Protein AF-A0A497KQ27-F1 (afdb_monomer_lite)

Secondary structure (DSSP, 8-state):
--EEEEESS-HHHHHHHT-TTSS---EEEEE-----PPP-HHHHHHHHHHHHHHTT---SS-HHHHHHHHHHHHHHHHHHHHTS---SS--HHHHHHHHHHHHHHTSPP-

pLDDT: mean 89.85, std 10.02, range [54.66, 98.56]

Foldseek 3Di:
DDKDWDFPDDCVVCVVVVNNPPPPTDIDMDDDDDPPDDQDDPRVQVVQVVVCVVVVHDGPADPVNVVVVVQVVLQVVLCVVVVHHADPNGDPVSSVVVVVVVVVVPDDDD

Sequence (110 aa):
GARYAVLKKTVKEYIASGEAWDNKQEFQWFEIKPKTEMISGHRAVIEDFAQAILSDREPSINGEEGRKALEILNAIILSSFEGKAVSLPINRKAYDDLLERLKKKQEPPS

Radius of gyration: 28.91 Å; chains: 1; bounding box: 68×56×51 Å

Structure (mmCIF, N/CA/C/O backbone):
data_AF-A0A497KQ27-F1
#
_entry.id   AF-A0A497KQ27-F1
#
loop_
_atom_site.group_PDB
_atom_site.id
_atom_site.type_symbol
_atom_site.label_atom_id
_atom_site.label_alt_id
_atom_site.label_comp_id
_atom_site.label_asym_id
_atom_site.label_entity_id
_atom_site.label_seq_id
_atom_site.pdbx_PDB_ins_code
_atom_site.Cartn_x
_atom_site.Cartn_y
_atom_site.Cartn_z
_atom_site.occupancy
_atom_site.B_iso_or_equiv
_atom_site.auth_seq_id
_atom_site.auth_comp_id
_atom_site.auth_asym_id
_atom_site.auth_atom_id
_atom_site.pdbx_PDB_model_num
ATOM 1 N N . GLY A 1 1 ? 22.424 9.484 -30.569 1.00 69.69 1 GLY A N 1
ATOM 2 C CA . GLY A 1 1 ? 22.147 9.586 -29.123 1.00 69.69 1 GLY A CA 1
ATOM 3 C C . GLY A 1 1 ? 22.181 11.040 -28.703 1.00 69.69 1 GLY A C 1
ATOM 4 O O . GLY A 1 1 ? 22.832 11.827 -29.383 1.00 69.69 1 GLY A O 1
ATOM 5 N N . ALA A 1 2 ? 21.481 11.406 -27.628 1.00 85.00 2 ALA A N 1
ATOM 6 C CA . ALA A 1 2 ? 21.608 12.741 -27.043 1.00 85.00 2 ALA A CA 1
ATOM 7 C C . ALA A 1 2 ? 23.023 12.931 -26.458 1.00 85.00 2 ALA A C 1
ATOM 9 O O . ALA A 1 2 ? 23.670 11.959 -26.064 1.00 85.00 2 ALA A O 1
ATOM 10 N N . ARG A 1 3 ? 23.533 14.165 -26.433 1.00 91.31 3 ARG A N 1
ATOM 11 C CA . ARG A 1 3 ? 24.868 14.505 -25.912 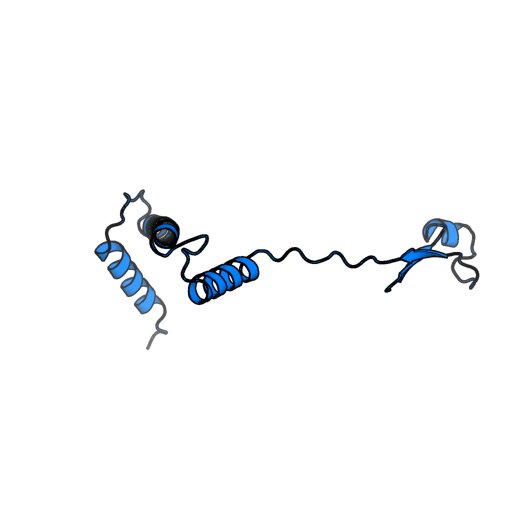1.00 91.31 3 ARG A CA 1
ATOM 12 C C . ARG A 1 3 ? 24.781 15.770 -25.065 1.00 91.31 3 ARG A C 1
ATOM 14 O O . ARG A 1 3 ? 23.941 16.620 -25.344 1.00 91.31 3 ARG A O 1
ATOM 21 N N . TYR A 1 4 ? 25.656 15.901 -24.073 1.00 91.06 4 TYR A N 1
ATOM 22 C CA . TYR A 1 4 ? 25.849 17.146 -23.324 1.00 91.06 4 TYR A CA 1
ATOM 23 C C . TYR A 1 4 ? 27.314 17.578 -23.378 1.00 91.06 4 TYR A C 1
ATOM 25 O O . TYR A 1 4 ? 28.209 16.750 -23.549 1.00 91.06 4 TYR A O 1
ATOM 33 N N . ALA A 1 5 ? 27.551 18.880 -23.259 1.00 92.12 5 ALA A N 1
ATOM 34 C CA . ALA A 1 5 ? 28.884 19.461 -23.189 1.00 92.12 5 ALA A CA 1
ATOM 35 C C . ALA A 1 5 ? 29.160 19.979 -21.779 1.00 92.12 5 ALA A C 1
ATOM 37 O O . ALA A 1 5 ? 28.284 20.565 -21.146 1.00 92.12 5 ALA A O 1
ATOM 38 N N . VAL A 1 6 ? 30.396 19.806 -21.320 1.00 92.56 6 VAL A N 1
ATOM 39 C CA . VAL A 1 6 ? 30.928 20.468 -20.125 1.00 92.56 6 VAL A CA 1
ATOM 40 C C . VAL A 1 6 ? 32.128 21.297 -20.550 1.00 92.56 6 VAL A C 1
ATOM 42 O O . VAL A 1 6 ? 32.929 20.851 -21.371 1.00 92.56 6 VAL A O 1
ATOM 45 N N . LEU A 1 7 ? 32.253 22.509 -20.017 1.00 90.88 7 LEU A N 1
ATOM 46 C CA . LEU A 1 7 ? 33.434 23.336 -20.244 1.00 90.88 7 LEU A CA 1
ATOM 47 C C . LEU A 1 7 ? 34.683 22.625 -19.701 1.00 90.88 7 LEU A C 1
ATOM 49 O O . LEU A 1 7 ? 34.665 22.108 -18.586 1.00 90.88 7 LEU A O 1
ATOM 53 N N . LYS A 1 8 ? 35.779 22.619 -20.467 1.00 87.38 8 LYS A N 1
ATOM 54 C CA . LYS A 1 8 ? 37.053 22.027 -20.021 1.00 87.38 8 LYS A CA 1
ATOM 55 C C . LYS A 1 8 ? 37.689 22.784 -18.854 1.00 87.38 8 LYS A C 1
ATOM 57 O O . LYS A 1 8 ? 38.444 22.192 -18.091 1.00 87.38 8 LYS A O 1
ATOM 62 N N . LYS A 1 9 ? 37.394 24.078 -18.729 1.00 86.44 9 LYS A N 1
ATOM 63 C CA . LYS A 1 9 ? 37.727 24.908 -17.567 1.00 86.44 9 LYS A CA 1
ATOM 64 C C . LYS A 1 9 ? 36.440 25.386 -16.909 1.00 86.44 9 LYS A C 1
ATOM 66 O O . LYS A 1 9 ? 35.407 25.526 -17.558 1.00 86.44 9 LYS A O 1
ATOM 71 N N . THR A 1 10 ? 36.488 25.660 -15.619 1.00 88.00 10 THR A N 1
ATOM 72 C CA . THR A 1 10 ? 35.350 26.220 -14.894 1.00 88.00 10 THR A CA 1
ATOM 73 C C . THR A 1 10 ? 35.033 27.636 -15.377 1.00 88.00 10 THR A C 1
ATOM 75 O O . THR A 1 10 ? 35.905 28.382 -15.824 1.00 88.00 10 THR A O 1
ATOM 78 N N . VAL A 1 11 ? 33.778 28.058 -15.211 1.00 85.31 11 VAL A N 1
ATOM 79 C CA . VAL A 1 11 ? 33.357 29.440 -15.502 1.00 85.31 11 VAL A CA 1
ATOM 80 C C . VAL A 1 11 ? 34.218 30.456 -14.735 1.00 85.31 11 VAL A C 1
ATOM 82 O O . VAL A 1 11 ? 34.580 31.497 -15.277 1.00 85.31 11 VAL A O 1
ATOM 85 N N . LYS A 1 12 ? 34.618 30.130 -13.498 1.00 86.56 12 LYS A N 1
ATOM 86 C CA . LYS A 1 12 ? 35.482 30.979 -12.666 1.00 86.56 12 LYS A CA 1
ATOM 87 C C . LYS A 1 12 ? 36.862 31.197 -13.289 1.00 86.56 12 LYS A C 1
ATOM 89 O O . LYS A 1 12 ? 37.371 32.312 -13.247 1.00 86.56 12 LYS A O 1
ATOM 94 N N . GLU A 1 13 ? 37.457 30.158 -13.866 1.00 86.38 13 GLU A N 1
ATOM 95 C CA . GLU A 1 13 ? 38.763 30.255 -14.529 1.00 86.38 13 GLU A CA 1
ATOM 96 C C . GLU A 1 13 ? 38.686 31.120 -15.788 1.00 86.38 13 GLU A C 1
ATOM 98 O O . GLU A 1 13 ? 39.564 31.951 -16.009 1.00 86.38 13 GLU A O 1
ATOM 103 N N . TYR A 1 14 ? 37.602 31.009 -16.558 1.00 85.12 14 TYR A N 1
ATOM 104 C CA . TYR A 1 14 ? 37.381 31.881 -17.712 1.00 85.12 14 TYR A CA 1
ATOM 105 C C . TYR A 1 14 ? 37.191 33.349 -17.309 1.00 85.12 14 TYR A C 1
ATOM 107 O O . TYR A 1 14 ? 37.794 34.233 -17.916 1.00 85.12 14 TYR A O 1
ATOM 115 N N . ILE A 1 15 ? 36.437 33.623 -16.240 1.00 84.94 15 ILE A N 1
ATOM 116 C CA . ILE A 1 15 ? 36.282 34.985 -15.700 1.00 84.94 15 ILE A CA 1
ATOM 117 C C . ILE A 1 15 ? 37.626 35.547 -15.231 1.00 84.94 15 ILE A C 1
ATOM 119 O O . ILE A 1 15 ? 37.968 36.671 -15.587 1.00 84.94 15 ILE A O 1
ATOM 123 N N . ALA A 1 16 ? 38.411 34.765 -14.486 1.00 86.44 16 ALA A N 1
ATOM 124 C CA . ALA A 1 16 ? 39.716 35.199 -13.992 1.00 86.44 16 ALA A CA 1
ATOM 125 C C . ALA A 1 16 ? 40.731 35.455 -15.121 1.00 86.44 16 ALA A C 1
ATOM 127 O O . ALA A 1 16 ? 41.582 36.328 -14.987 1.00 86.44 16 ALA A O 1
ATOM 128 N N . SER A 1 17 ? 40.627 34.725 -16.235 1.00 83.12 17 SER A N 1
ATOM 129 C CA . SER A 1 17 ? 41.485 34.916 -17.413 1.00 83.12 17 SER A CA 1
ATOM 130 C C . SER A 1 17 ? 41.127 36.139 -18.269 1.00 83.12 17 SER A C 1
ATOM 132 O O . SER A 1 17 ? 41.898 36.505 -19.148 1.00 83.12 17 SER A O 1
ATOM 134 N N . GLY A 1 18 ? 39.964 36.764 -18.046 1.00 80.81 18 GLY A N 1
ATOM 135 C CA . GLY A 1 18 ? 39.442 37.836 -18.903 1.00 80.81 18 GLY A CA 1
ATOM 136 C C . GLY A 1 18 ? 38.819 37.350 -20.221 1.00 80.81 18 GLY A C 1
ATOM 137 O O . GLY A 1 18 ? 38.247 38.149 -20.955 1.00 80.81 18 GLY A O 1
ATOM 138 N N . GLU A 1 19 ? 38.857 36.044 -20.499 1.00 79.19 19 GLU A N 1
ATOM 139 C CA . GLU A 1 19 ? 38.349 35.419 -21.730 1.00 79.19 19 GLU A CA 1
ATOM 140 C C . GLU A 1 19 ? 36.889 34.945 -21.610 1.00 79.19 19 GLU A C 1
ATOM 142 O O . GLU A 1 19 ? 36.386 34.226 -22.471 1.00 79.19 19 GLU A O 1
ATOM 147 N N . ALA A 1 20 ? 36.175 35.331 -20.547 1.00 75.75 20 ALA A N 1
ATOM 148 C CA . ALA A 1 20 ? 34.798 34.887 -20.301 1.00 75.75 20 ALA A CA 1
ATOM 149 C C . ALA A 1 20 ? 33.819 35.204 -21.441 1.00 75.75 20 ALA A C 1
ATOM 151 O O . ALA A 1 20 ? 32.833 34.489 -21.601 1.00 75.75 20 ALA A O 1
ATOM 152 N N . TRP A 1 21 ? 34.105 36.249 -22.219 1.00 77.56 21 TRP A N 1
ATOM 153 C CA . TRP A 1 21 ? 33.281 36.706 -23.339 1.00 77.56 21 TRP A CA 1
ATOM 154 C C . TRP A 1 21 ? 33.902 36.409 -24.716 1.00 77.56 21 TRP A C 1
ATOM 156 O O . TRP A 1 21 ? 33.340 36.832 -25.723 1.00 77.56 21 TRP A O 1
ATOM 166 N N . ASP A 1 22 ? 35.048 35.712 -24.784 1.00 78.62 22 ASP A N 1
ATOM 167 C CA . ASP A 1 22 ? 35.576 35.188 -26.058 1.00 78.62 22 ASP A CA 1
ATOM 168 C C . ASP A 1 22 ? 34.716 33.988 -26.501 1.00 78.62 22 ASP A C 1
ATOM 170 O O . ASP A 1 22 ? 34.059 33.362 -25.682 1.00 78.62 22 ASP A O 1
ATOM 174 N N . ASN A 1 23 ? 34.716 33.625 -27.781 1.00 73.75 23 ASN A N 1
ATOM 175 C CA . ASN A 1 23 ? 33.961 32.479 -28.312 1.00 73.75 23 ASN A CA 1
ATOM 176 C C . ASN A 1 23 ? 34.816 31.199 -28.398 1.00 73.75 23 ASN A C 1
ATOM 178 O O . ASN A 1 23 ? 34.520 30.293 -29.179 1.00 73.75 23 ASN A O 1
ATOM 182 N N . LYS A 1 24 ? 35.923 31.139 -27.648 1.00 77.81 24 LYS A N 1
ATOM 183 C CA . LYS A 1 24 ? 36.935 30.069 -27.717 1.00 77.81 24 LYS A CA 1
ATOM 184 C C . LYS A 1 24 ? 36.866 29.078 -26.558 1.00 77.81 24 LYS A C 1
ATOM 186 O O . LYS A 1 24 ? 37.844 28.381 -26.289 1.00 77.81 24 LYS A O 1
ATOM 191 N N . GLN A 1 25 ? 35.746 29.001 -25.842 1.00 84.88 25 GLN A N 1
ATOM 192 C CA . GLN A 1 25 ? 35.618 28.009 -24.783 1.00 84.88 25 GLN A CA 1
ATOM 193 C C . GLN A 1 25 ? 35.701 26.603 -25.369 1.00 84.88 25 GLN A C 1
ATOM 195 O O . GLN A 1 25 ? 35.035 26.254 -26.345 1.00 84.88 25 GLN A O 1
ATOM 200 N N . GLU A 1 26 ? 36.520 25.775 -24.736 1.00 87.25 26 GLU A N 1
ATOM 201 C CA . GLU A 1 26 ? 36.644 24.385 -25.120 1.00 87.25 26 GLU A CA 1
ATOM 202 C C . GLU A 1 26 ? 35.647 23.549 -24.332 1.00 87.25 26 GLU A C 1
ATOM 204 O O . GLU A 1 26 ? 35.553 23.645 -23.106 1.00 87.25 26 GLU A O 1
ATOM 209 N N . PHE A 1 27 ? 34.946 22.674 -25.042 1.00 91.25 27 PHE A N 1
ATOM 210 C CA . PHE A 1 27 ? 33.969 21.772 -24.459 1.00 91.25 27 PHE A CA 1
ATOM 211 C C . PHE A 1 27 ? 34.456 20.332 -24.555 1.00 91.25 27 PHE A C 1
ATOM 213 O O . PHE A 1 27 ? 34.989 19.895 -25.577 1.00 91.25 27 PHE A O 1
ATOM 220 N N . GLN A 1 28 ? 34.237 19.578 -23.487 1.00 92.81 28 GLN A N 1
ATOM 221 C CA . GLN A 1 28 ? 34.260 18.129 -23.519 1.00 92.81 28 GLN A CA 1
ATOM 222 C C . GLN A 1 28 ? 32.831 17.629 -23.720 1.00 92.81 28 GLN A C 1
ATOM 224 O O . GLN A 1 28 ? 31.932 17.941 -22.938 1.00 92.81 28 GLN A O 1
ATOM 229 N N . TRP A 1 29 ? 32.625 16.863 -24.786 1.00 92.31 29 TRP A N 1
ATOM 230 C CA . TRP A 1 29 ? 31.331 16.282 -25.119 1.00 92.31 29 TRP A CA 1
ATOM 231 C C . TRP A 1 29 ? 31.194 14.891 -24.513 1.00 92.31 29 TRP A C 1
ATOM 233 O O . TRP A 1 29 ? 32.094 14.061 -24.626 1.00 92.31 29 TRP A O 1
ATOM 243 N N . PHE A 1 30 ? 30.033 14.628 -23.927 1.00 92.44 30 PHE A N 1
ATOM 244 C CA . PHE A 1 30 ? 29.681 13.357 -23.317 1.00 92.44 30 PHE A CA 1
ATOM 245 C C . PHE A 1 30 ? 28.416 12.808 -23.963 1.00 92.44 30 PHE A C 1
ATOM 247 O O . PHE A 1 30 ? 27.459 13.537 -24.243 1.00 92.44 30 PHE A O 1
ATOM 254 N N . GLU A 1 31 ? 28.410 11.503 -24.209 1.00 92.56 31 GLU A N 1
ATOM 255 C CA . GLU A 1 31 ? 27.250 10.818 -24.761 1.00 92.56 31 GLU A CA 1
ATOM 256 C C . GLU A 1 31 ? 26.276 10.424 -23.651 1.00 92.56 31 GLU A C 1
ATOM 258 O O . GLU A 1 31 ? 26.656 9.806 -22.656 1.00 92.56 31 GLU A O 1
ATOM 263 N N . ILE A 1 32 ? 25.001 10.767 -23.833 1.00 86.62 32 ILE A N 1
ATOM 264 C CA . ILE A 1 32 ? 23.936 10.349 -22.929 1.00 86.62 32 ILE A CA 1
ATOM 265 C C . ILE A 1 32 ? 23.493 8.962 -23.372 1.00 86.62 32 ILE A C 1
ATOM 267 O O . ILE A 1 32 ? 22.827 8.799 -24.397 1.00 86.62 32 ILE A O 1
ATOM 271 N N . LYS A 1 33 ? 23.849 7.956 -22.576 1.00 82.06 33 LYS A N 1
ATOM 272 C CA . LYS A 1 33 ? 23.241 6.631 -22.674 1.00 82.06 33 LYS A CA 1
ATOM 273 C C . LYS A 1 33 ? 21.921 6.674 -21.901 1.00 82.06 33 LYS A C 1
ATOM 275 O O . LYS A 1 33 ? 21.978 6.820 -20.677 1.00 82.06 33 LYS A O 1
ATOM 280 N N . PRO A 1 34 ? 20.749 6.603 -22.563 1.00 72.94 34 PRO A N 1
ATOM 281 C CA . PRO A 1 34 ? 19.490 6.526 -21.839 1.00 72.94 34 PRO A CA 1
ATOM 282 C C . PRO A 1 34 ? 19.540 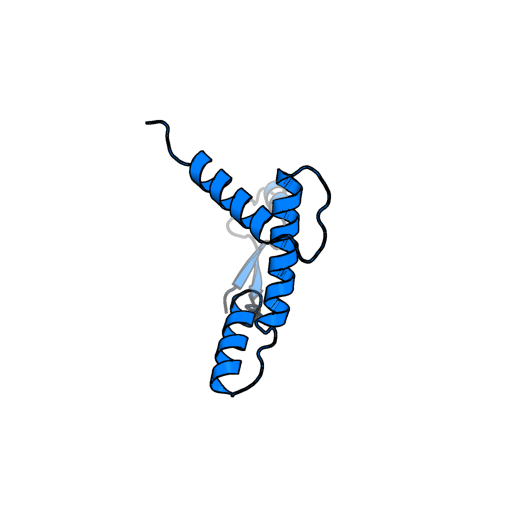5.279 -20.961 1.00 72.94 34 PRO A C 1
ATOM 284 O O . PRO A 1 34 ? 19.849 4.187 -21.441 1.00 72.94 34 PRO A O 1
ATOM 287 N N . LYS A 1 35 ? 19.295 5.443 -19.659 1.00 72.19 35 LYS A N 1
ATOM 288 C CA . LYS A 1 35 ? 19.093 4.284 -18.797 1.00 72.19 35 LYS A CA 1
ATOM 289 C C . LYS A 1 35 ? 17.832 3.592 -19.295 1.00 72.19 35 LYS A C 1
ATOM 291 O O . LYS A 1 35 ? 16.793 4.236 -19.404 1.00 72.19 35 LYS A O 1
ATOM 296 N N . THR A 1 36 ? 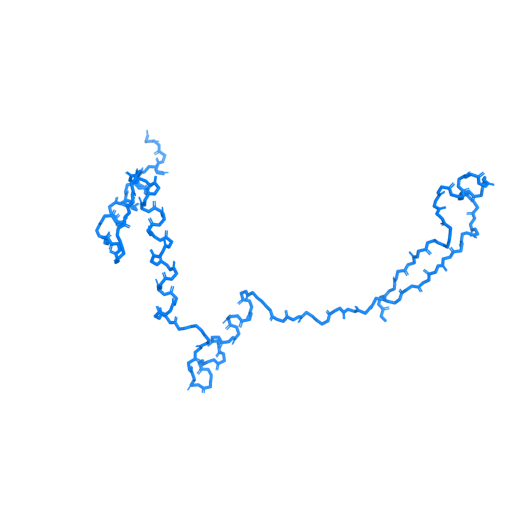17.927 2.305 -19.608 1.00 67.75 36 THR A N 1
ATOM 297 C CA . THR A 1 36 ? 16.738 1.468 -19.745 1.00 67.75 36 THR A CA 1
ATOM 298 C C . THR A 1 36 ? 15.983 1.587 -18.428 1.00 67.75 36 THR A C 1
ATOM 300 O O . THR A 1 36 ? 16.518 1.220 -17.381 1.00 67.75 36 THR A O 1
ATOM 303 N N . GLU A 1 37 ? 14.796 2.188 -18.449 1.00 68.25 37 GLU A N 1
ATOM 304 C CA . GLU A 1 37 ? 13.971 2.257 -17.251 1.00 68.25 37 GLU A CA 1
ATOM 305 C C . GLU A 1 37 ? 13.618 0.828 -16.847 1.00 68.25 37 GLU A C 1
ATOM 307 O O . GLU A 1 37 ? 12.968 0.096 -17.595 1.00 68.25 37 GLU A O 1
ATOM 312 N N . MET A 1 38 ? 14.083 0.405 -15.671 1.00 70.06 38 MET A N 1
ATOM 313 C CA . MET A 1 38 ? 13.553 -0.802 -15.056 1.00 70.06 38 MET A CA 1
ATOM 314 C C . MET A 1 38 ? 12.085 -0.539 -14.728 1.00 70.06 38 MET A C 1
ATOM 316 O O . MET A 1 38 ? 11.769 0.385 -13.971 1.00 70.06 38 MET A O 1
ATOM 320 N N . ILE A 1 39 ? 11.195 -1.344 -15.314 1.00 78.31 39 ILE A N 1
ATOM 321 C CA . ILE A 1 39 ? 9.765 -1.296 -15.014 1.00 78.31 39 ILE A CA 1
ATOM 322 C C . ILE A 1 39 ? 9.609 -1.540 -13.512 1.00 78.31 39 ILE 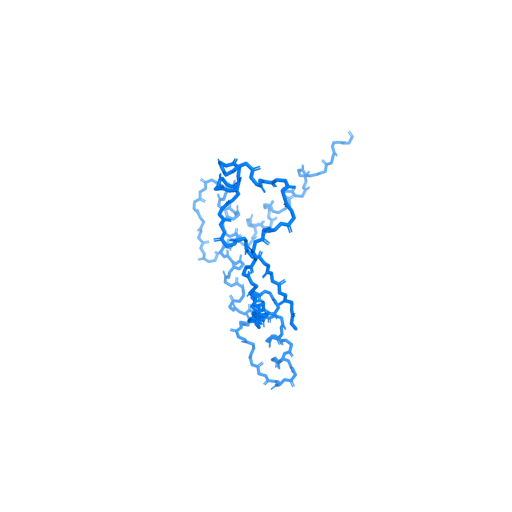A C 1
ATOM 324 O O . ILE A 1 39 ? 10.057 -2.554 -12.981 1.00 78.31 39 ILE A O 1
ATOM 328 N N . SER A 1 40 ? 9.035 -0.566 -12.813 1.00 86.69 40 SER A N 1
ATOM 329 C CA . SER A 1 40 ? 8.953 -0.554 -11.354 1.00 86.69 40 SER A CA 1
ATOM 330 C C . SER A 1 40 ? 7.688 0.166 -10.882 1.00 86.69 40 SER A C 1
ATOM 332 O O . SER A 1 40 ? 6.926 0.719 -11.683 1.00 86.69 40 SER A O 1
ATOM 334 N N . GLY A 1 41 ? 7.436 0.124 -9.573 1.00 89.06 41 GLY A N 1
ATOM 335 C CA . GLY A 1 41 ? 6.291 0.788 -8.951 1.00 89.06 41 GLY A CA 1
ATOM 336 C C . GLY A 1 41 ? 4.949 0.256 -9.458 1.00 89.06 41 GLY A C 1
ATOM 337 O O . GLY A 1 41 ? 4.804 -0.932 -9.743 1.00 89.06 41 GLY A O 1
ATOM 338 N N . HIS A 1 42 ? 3.963 1.149 -9.582 1.00 92.31 42 HIS A N 1
ATOM 339 C CA . HIS A 1 42 ? 2.604 0.781 -9.989 1.00 92.31 42 HIS A CA 1
ATOM 340 C C . HIS A 1 42 ? 2.553 0.076 -11.344 1.00 92.31 42 HIS A C 1
ATOM 342 O O . HIS A 1 42 ? 1.798 -0.880 -11.497 1.00 92.31 42 HIS A O 1
ATOM 348 N N . ARG A 1 43 ? 3.381 0.500 -12.307 1.00 93.94 43 ARG A N 1
ATOM 349 C CA . ARG A 1 43 ? 3.413 -0.107 -13.641 1.00 93.94 43 ARG A CA 1
ATOM 350 C C . ARG A 1 43 ? 3.756 -1.595 -13.572 1.00 93.94 43 ARG A C 1
ATOM 352 O O . ARG A 1 43 ? 3.033 -2.394 -14.151 1.00 93.94 43 ARG A O 1
ATOM 359 N N . ALA A 1 44 ? 4.805 -1.955 -12.832 1.00 93.75 44 ALA A N 1
ATOM 360 C CA . ALA A 1 44 ? 5.228 -3.348 -12.691 1.00 93.75 44 ALA A CA 1
ATOM 361 C C . ALA A 1 44 ? 4.123 -4.229 -12.091 1.00 93.75 44 ALA A C 1
ATOM 363 O O . ALA A 1 44 ? 3.863 -5.318 -12.588 1.00 93.75 44 ALA A O 1
ATOM 364 N N . VAL A 1 45 ? 3.445 -3.736 -11.049 1.00 93.75 45 VAL A N 1
ATOM 365 C CA . VAL A 1 45 ? 2.385 -4.487 -10.356 1.00 93.75 45 VAL A CA 1
ATOM 366 C C . VAL A 1 45 ? 1.142 -4.654 -11.237 1.00 93.75 45 VAL A C 1
ATOM 368 O O . VAL A 1 45 ? 0.542 -5.724 -11.259 1.00 93.75 45 VAL A O 1
ATOM 371 N N . ILE A 1 46 ? 0.764 -3.618 -11.993 1.00 95.38 46 ILE A N 1
ATOM 372 C CA . ILE A 1 46 ? -0.381 -3.676 -12.914 1.00 95.38 46 ILE A CA 1
ATOM 373 C C . ILE A 1 46 ? -0.091 -4.620 -14.086 1.00 95.38 46 ILE A C 1
ATOM 375 O O . ILE A 1 46 ? -0.953 -5.417 -14.453 1.00 95.38 46 ILE A O 1
ATOM 379 N N . GLU A 1 47 ? 1.112 -4.551 -14.664 1.00 96.00 47 GLU A N 1
ATOM 380 C CA . GLU A 1 47 ? 1.528 -5.460 -15.736 1.00 96.00 47 GLU A CA 1
ATOM 381 C C . GLU A 1 47 ? 1.557 -6.915 -15.249 1.00 96.00 47 GLU A C 1
ATOM 383 O O . GLU A 1 47 ? 1.022 -7.788 -15.929 1.00 96.00 47 GLU A O 1
ATOM 388 N N . ASP A 1 48 ? 2.101 -7.181 -14.058 1.00 96.19 48 ASP A N 1
ATOM 389 C CA . ASP A 1 48 ? 2.095 -8.516 -13.454 1.00 96.19 48 ASP A CA 1
ATOM 390 C C . ASP A 1 48 ? 0.672 -9.055 -13.248 1.00 96.19 48 ASP A C 1
ATOM 392 O O . ASP A 1 48 ? 0.397 -10.190 -13.631 1.00 96.19 48 ASP A O 1
ATOM 396 N N . PHE A 1 49 ? -0.242 -8.236 -12.721 1.00 96.62 49 PHE A N 1
ATOM 397 C CA . PHE A 1 49 ? -1.644 -8.616 -12.546 1.00 96.62 49 PHE A CA 1
ATOM 398 C C . PHE A 1 49 ? -2.330 -8.939 -13.881 1.00 96.62 49 PHE A C 1
ATOM 400 O O . PHE A 1 49 ? -3.000 -9.962 -14.006 1.00 96.62 49 PHE A O 1
ATOM 407 N N . ALA A 1 50 ? -2.128 -8.108 -14.909 1.00 97.75 50 ALA A N 1
ATOM 408 C CA . ALA A 1 50 ? -2.678 -8.365 -16.238 1.00 97.75 50 ALA A CA 1
ATOM 409 C C . ALA A 1 50 ? -2.118 -9.663 -16.847 1.00 97.75 50 ALA A C 1
ATOM 411 O O . ALA A 1 50 ? -2.868 -10.466 -17.400 1.00 97.75 50 ALA A O 1
ATOM 412 N N . GLN A 1 51 ? -0.811 -9.903 -16.711 1.00 97.94 51 GLN A N 1
ATOM 413 C CA . GLN A 1 51 ? -0.176 -11.137 -17.179 1.00 97.94 51 GLN A CA 1
ATOM 414 C C . GLN A 1 51 ? -0.643 -12.369 -16.403 1.00 97.94 51 GLN A C 1
ATOM 416 O O . GLN A 1 51 ? -0.760 -13.442 -16.993 1.00 97.94 51 GLN A O 1
ATOM 421 N N . ALA A 1 52 ? -0.924 -12.221 -15.108 1.00 98.12 52 ALA A N 1
ATOM 422 C CA . ALA A 1 52 ? -1.458 -13.286 -14.272 1.00 98.12 52 ALA A CA 1
ATOM 423 C C . ALA A 1 52 ? -2.817 -13.781 -14.786 1.00 98.12 52 ALA A C 1
ATOM 425 O O . ALA A 1 52 ? -3.009 -14.984 -14.931 1.00 98.12 52 ALA A O 1
ATOM 426 N N . ILE A 1 53 ? -3.695 -12.852 -15.182 1.00 97.88 53 ILE A N 1
ATOM 427 C CA . ILE A 1 53 ? -4.984 -13.166 -15.815 1.00 97.88 53 ILE A CA 1
ATOM 428 C C . ILE A 1 53 ? -4.780 -13.885 -17.152 1.00 97.88 53 ILE A C 1
ATOM 430 O O . ILE A 1 53 ? -5.391 -14.919 -17.399 1.00 97.88 53 ILE A O 1
ATOM 434 N N . LEU A 1 54 ? -3.928 -13.340 -18.027 1.00 98.56 54 LEU A N 1
ATOM 435 C CA . LEU A 1 54 ? -3.714 -13.896 -19.369 1.00 98.56 54 LEU A CA 1
ATOM 436 C C . LEU A 1 54 ? -3.081 -15.292 -19.346 1.00 98.56 54 LEU A C 1
ATOM 438 O O . LEU A 1 54 ? -3.324 -16.085 -20.251 1.00 98.56 54 LEU A O 1
ATOM 442 N N . SER A 1 55 ? -2.252 -15.564 -18.340 1.00 98.12 55 SER A N 1
ATOM 443 C CA . SER A 1 55 ? -1.475 -16.803 -18.231 1.00 98.12 55 SER A CA 1
ATOM 444 C C . SER A 1 55 ? -2.054 -17.799 -17.225 1.00 98.12 55 SER A C 1
ATOM 446 O O . SER A 1 55 ? -1.390 -18.791 -16.944 1.00 98.12 55 SER A O 1
ATOM 448 N N . ASP A 1 56 ? -3.235 -17.520 -16.663 1.00 97.56 56 ASP A N 1
ATOM 449 C CA . ASP A 1 56 ? -3.892 -18.328 -15.625 1.00 97.56 56 ASP A CA 1
ATOM 450 C C . ASP A 1 56 ? -2.945 -18.724 -14.474 1.00 97.56 56 ASP A C 1
ATOM 452 O O . ASP A 1 56 ? -2.792 -19.890 -14.107 1.00 97.56 56 ASP A O 1
ATOM 456 N N . ARG A 1 57 ? -2.238 -17.727 -13.926 1.00 97.88 57 ARG A N 1
ATOM 457 C CA . ARG A 1 57 ? -1.346 -17.888 -12.766 1.00 97.88 57 ARG A CA 1
ATOM 458 C C . ARG A 1 57 ? -1.743 -16.947 -11.637 1.00 97.88 57 ARG A C 1
ATOM 460 O O . ARG A 1 57 ? -2.389 -15.928 -11.860 1.00 97.88 57 ARG A O 1
ATOM 467 N N . GLU A 1 58 ? -1.244 -17.220 -10.437 1.00 97.25 58 GLU A N 1
ATOM 468 C CA . GLU A 1 58 ? -1.312 -16.248 -9.346 1.00 97.25 58 GLU A CA 1
ATOM 469 C C . GLU A 1 58 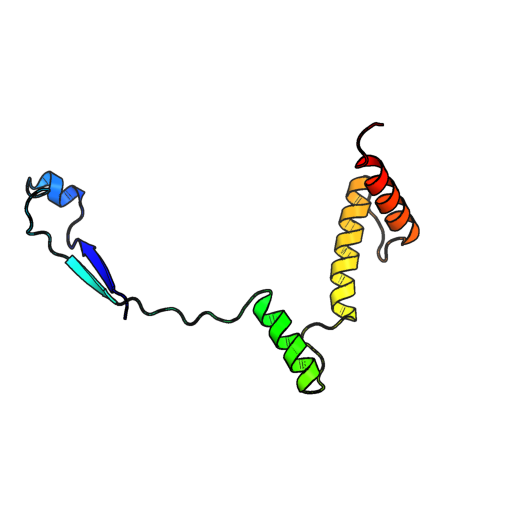? -0.480 -14.988 -9.680 1.00 97.25 58 GLU A C 1
ATOM 471 O O . GLU A 1 58 ? 0.640 -15.095 -10.211 1.00 97.25 58 GLU A O 1
ATOM 476 N N . PRO A 1 59 ? -0.997 -13.781 -9.382 1.00 96.75 59 PRO A N 1
ATOM 477 C CA . PRO A 1 59 ? -0.198 -12.565 -9.412 1.00 96.75 59 PRO A CA 1
ATOM 478 C C . PRO A 1 59 ? 0.835 -12.583 -8.279 1.00 96.75 59 PRO A C 1
ATOM 480 O O . PRO A 1 59 ? 0.692 -13.283 -7.280 1.00 96.75 59 PRO A O 1
ATOM 483 N N . SER A 1 60 ? 1.863 -11.750 -8.403 1.00 93.62 60 SER A N 1
ATOM 484 C CA . SER A 1 60 ? 2.916 -11.595 -7.393 1.00 93.62 60 SER A CA 1
ATOM 485 C C . SER A 1 60 ? 2.362 -11.142 -6.038 1.00 93.62 60 SER A C 1
ATOM 487 O O . SER A 1 60 ? 2.941 -11.452 -5.001 1.00 93.62 60 SER A O 1
ATOM 489 N N . ILE A 1 61 ? 1.242 -10.410 -6.042 1.00 93.25 61 ILE A N 1
ATOM 490 C CA . ILE A 1 61 ? 0.457 -10.083 -4.849 1.00 93.25 61 ILE A CA 1
ATOM 491 C C . ILE A 1 61 ? -1.018 -10.320 -5.162 1.00 93.25 61 ILE A C 1
ATOM 493 O O . ILE A 1 61 ? -1.593 -9.657 -6.025 1.00 93.25 61 ILE A O 1
ATOM 497 N N . ASN A 1 62 ? -1.634 -11.248 -4.435 1.00 95.00 62 ASN A N 1
ATOM 498 C CA . ASN A 1 62 ? -3.051 -11.560 -4.573 1.00 95.00 62 ASN A CA 1
ATOM 499 C C . ASN A 1 62 ? -3.930 -10.730 -3.623 1.00 95.00 62 ASN A C 1
ATOM 501 O O . ASN A 1 62 ? -3.454 -9.946 -2.796 1.00 95.00 62 ASN A O 1
ATOM 505 N N . GLY A 1 63 ? -5.250 -10.893 -3.747 1.00 93.00 63 GLY A N 1
ATOM 506 C CA . GLY A 1 63 ? -6.216 -10.128 -2.958 1.00 93.00 63 GLY A CA 1
ATOM 507 C C . GLY A 1 63 ? -6.137 -10.394 -1.452 1.00 93.00 63 GLY A C 1
ATOM 508 O O . GLY A 1 63 ? -6.454 -9.512 -0.655 1.00 93.00 63 GLY A O 1
ATOM 509 N N . GLU A 1 64 ? -5.707 -11.583 -1.028 1.00 95.56 64 GLU A N 1
ATOM 510 C CA . GLU A 1 64 ? -5.565 -11.907 0.395 1.00 95.56 64 GLU A CA 1
ATOM 511 C C . GLU A 1 64 ? -4.377 -11.183 1.023 1.00 95.56 64 GLU A C 1
ATOM 513 O O . GLU A 1 64 ? -4.529 -10.565 2.079 1.00 95.56 64 GLU A O 1
ATOM 518 N N . GLU A 1 65 ? -3.231 -11.176 0.342 1.00 94.88 65 GLU A N 1
ATOM 519 C CA . GLU A 1 65 ? -2.062 -10.403 0.767 1.00 94.88 65 GLU A CA 1
ATOM 520 C C . GLU A 1 65 ? -2.337 -8.895 0.715 1.00 94.88 65 GLU A C 1
ATOM 522 O O . GLU A 1 65 ? -2.045 -8.175 1.673 1.00 94.88 65 GLU A O 1
ATOM 527 N N . GLY A 1 66 ? -3.002 -8.412 -0.342 1.00 93.44 66 GLY A N 1
ATOM 528 C CA . GLY A 1 66 ? -3.397 -7.006 -0.461 1.00 93.44 66 GLY A CA 1
ATOM 529 C C . GLY A 1 66 ? -4.294 -6.528 0.690 1.00 93.44 66 GLY A C 1
ATOM 530 O O . GLY A 1 66 ? -4.127 -5.414 1.195 1.00 93.44 66 GLY A O 1
ATOM 531 N N . ARG A 1 67 ? -5.203 -7.385 1.179 1.00 95.50 67 ARG A N 1
ATOM 532 C CA . ARG A 1 67 ? -6.078 -7.069 2.322 1.00 95.50 67 ARG A CA 1
ATOM 533 C C . ARG A 1 67 ? -5.310 -6.818 3.620 1.00 95.50 67 ARG A C 1
ATOM 535 O O . ARG A 1 67 ? -5.774 -6.016 4.426 1.00 95.50 67 ARG A O 1
ATOM 542 N N . LYS A 1 68 ? -4.146 -7.440 3.835 1.00 95.56 68 LYS A N 1
ATOM 543 C CA . LYS A 1 68 ? -3.350 -7.236 5.060 1.00 95.56 68 LYS A CA 1
ATOM 544 C C . LYS A 1 68 ? -2.808 -5.810 5.158 1.00 95.56 68 LYS A C 1
ATOM 546 O O . LYS A 1 68 ? -2.861 -5.206 6.226 1.00 95.56 68 LYS A O 1
ATOM 551 N N . ALA A 1 69 ? -2.339 -5.249 4.043 1.00 95.25 69 ALA A N 1
ATOM 552 C CA . ALA A 1 69 ? -1.879 -3.861 4.001 1.00 95.25 69 ALA A CA 1
ATOM 553 C C . ALA A 1 69 ? -3.028 -2.881 4.290 1.00 95.25 69 ALA A C 1
ATOM 555 O O . ALA A 1 69 ? -2.868 -1.948 5.078 1.00 95.25 69 ALA A O 1
ATOM 556 N N . LEU A 1 70 ? -4.205 -3.135 3.706 1.00 95.94 70 LEU A N 1
ATOM 557 C CA . LEU A 1 70 ? -5.405 -2.335 3.959 1.00 95.94 70 LEU A CA 1
ATOM 558 C C . LEU A 1 70 ? -5.850 -2.418 5.425 1.00 95.94 70 LEU A C 1
ATOM 560 O O . LEU A 1 70 ? -6.261 -1.417 6.003 1.00 95.94 70 LEU A O 1
ATOM 564 N N . GLU A 1 71 ? -5.731 -3.591 6.041 1.00 97.75 71 GLU A N 1
ATOM 565 C CA . GLU A 1 71 ? -6.065 -3.793 7.448 1.00 97.75 71 GLU A CA 1
ATOM 566 C C . GLU A 1 71 ? -5.200 -2.938 8.379 1.00 97.75 71 GLU A C 1
ATOM 568 O O . GLU A 1 71 ? -5.720 -2.258 9.264 1.00 97.75 71 GLU A O 1
ATOM 573 N N . ILE A 1 72 ? -3.888 -2.915 8.137 1.00 97.88 72 ILE A N 1
ATOM 574 C CA . ILE A 1 72 ? -2.945 -2.077 8.886 1.00 97.88 72 ILE A CA 1
ATOM 575 C C . ILE A 1 72 ? -3.272 -0.595 8.682 1.00 97.88 72 ILE A C 1
ATOM 577 O O . ILE A 1 72 ? -3.307 0.169 9.645 1.00 97.88 72 ILE A O 1
ATOM 581 N N . LEU A 1 73 ? -3.548 -0.182 7.443 1.00 97.94 73 LEU A N 1
ATOM 582 C CA . LEU A 1 73 ? -3.860 1.210 7.126 1.00 97.94 73 LEU A CA 1
ATOM 583 C C . LEU A 1 73 ? -5.155 1.672 7.810 1.00 97.94 73 LEU A C 1
ATOM 585 O O . LEU A 1 73 ? -5.176 2.730 8.439 1.00 97.94 73 LEU A O 1
ATOM 589 N N . ASN A 1 74 ? -6.204 0.849 7.776 1.00 98.12 74 ASN A N 1
ATOM 590 C CA . ASN A 1 74 ? -7.453 1.127 8.483 1.00 98.12 74 ASN A CA 1
ATOM 591 C C . ASN A 1 74 ? -7.240 1.195 10.006 1.00 98.12 74 ASN A C 1
ATOM 593 O O . ASN A 1 74 ? -7.827 2.050 10.667 1.00 98.12 74 ASN A O 1
ATOM 597 N N . ALA A 1 75 ? -6.374 0.345 10.568 1.00 98.38 75 ALA A N 1
ATOM 598 C CA . ALA A 1 75 ? -6.023 0.379 11.987 1.00 98.38 75 ALA A CA 1
ATOM 599 C C . ALA A 1 75 ? -5.290 1.666 12.388 1.00 98.38 75 ALA A C 1
ATOM 601 O O . ALA A 1 75 ? -5.615 2.253 13.420 1.00 98.38 75 ALA A O 1
ATOM 602 N N . ILE A 1 76 ? -4.350 2.138 11.562 1.00 98.31 76 ILE A N 1
ATOM 603 C CA . ILE A 1 76 ? -3.648 3.415 11.770 1.00 98.31 76 ILE A CA 1
ATOM 604 C C . ILE A 1 76 ? -4.651 4.571 11.775 1.00 98.31 76 ILE A C 1
ATOM 606 O O . ILE A 1 76 ? -4.640 5.395 12.692 1.00 98.31 76 ILE A O 1
ATOM 610 N N . ILE A 1 77 ? -5.548 4.609 10.785 1.00 97.81 77 ILE A N 1
ATOM 611 C CA . ILE A 1 77 ? -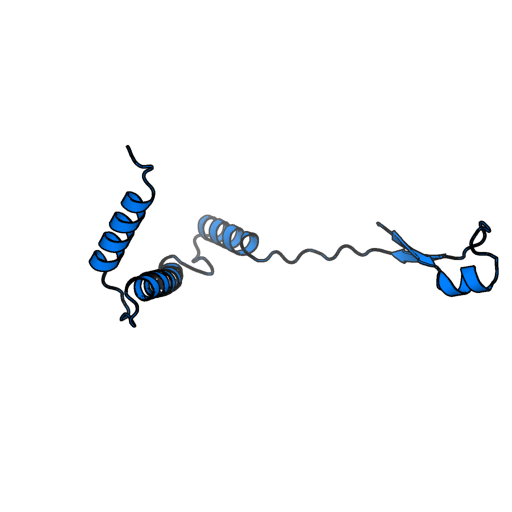6.582 5.643 10.696 1.00 97.81 77 ILE A CA 1
ATOM 612 C C . ILE A 1 77 ? -7.481 5.587 11.931 1.00 97.81 77 ILE A C 1
ATOM 614 O O . ILE A 1 77 ? -7.616 6.594 12.622 1.00 97.81 77 ILE A O 1
ATOM 618 N N . LEU A 1 78 ? -8.038 4.421 12.268 1.00 98.38 78 LEU A N 1
ATOM 619 C CA . LEU A 1 78 ? -8.912 4.268 13.431 1.00 98.38 78 LEU A CA 1
ATOM 620 C C . LEU A 1 78 ? -8.220 4.702 14.730 1.00 98.38 78 LEU A C 1
ATOM 622 O O . LEU A 1 78 ? -8.779 5.484 15.494 1.00 98.38 78 LEU A O 1
ATOM 626 N N . SER A 1 79 ? -6.983 4.255 14.950 1.00 98.38 79 SER A N 1
ATOM 627 C CA . SER A 1 79 ? -6.194 4.611 16.131 1.00 98.38 79 SER A CA 1
ATOM 628 C C . SER A 1 79 ? -5.968 6.121 16.244 1.00 98.38 79 SER A C 1
ATOM 630 O O . SER A 1 79 ? -6.104 6.676 17.334 1.00 98.38 79 SER A O 1
ATOM 632 N N . SER A 1 80 ? -5.703 6.804 15.124 1.00 97.88 80 SER A N 1
ATOM 633 C CA . SER A 1 80 ? -5.498 8.260 15.106 1.00 97.88 80 SER A CA 1
ATOM 634 C C . SER A 1 80 ? -6.729 9.058 15.549 1.00 97.88 80 SER A C 1
ATOM 636 O O . SER A 1 80 ? -6.585 10.092 16.199 1.00 97.88 80 SER A O 1
ATOM 638 N N . PHE A 1 81 ? -7.937 8.566 15.255 1.00 97.00 81 PHE A N 1
ATOM 639 C CA . PHE A 1 81 ? -9.193 9.215 15.643 1.00 97.00 81 PHE A CA 1
ATOM 640 C C . PHE A 1 81 ? -9.687 8.808 17.035 1.00 97.00 81 PHE A C 1
ATOM 642 O O . PHE A 1 81 ? -10.360 9.599 17.695 1.00 97.00 81 PHE A O 1
ATOM 649 N N . GLU A 1 82 ? -9.349 7.600 17.482 1.00 95.06 82 GLU A N 1
ATOM 650 C CA . GLU A 1 82 ? -9.682 7.088 18.814 1.00 95.06 82 GLU A CA 1
ATOM 651 C C . GLU A 1 82 ? -8.685 7.535 19.897 1.00 95.06 82 GLU A C 1
ATOM 653 O O . GLU A 1 82 ? -8.991 7.463 21.086 1.00 95.06 82 GLU A O 1
ATOM 658 N N . GLY A 1 83 ? -7.480 7.967 19.509 1.00 97.19 83 GLY A N 1
ATOM 659 C CA . GLY A 1 83 ? -6.423 8.383 20.437 1.00 97.19 83 GLY A CA 1
ATOM 660 C C . GLY A 1 83 ? -5.860 7.240 21.290 1.00 97.19 83 GLY A C 1
ATOM 661 O O . GLY A 1 83 ? -5.263 7.486 22.336 1.00 97.19 83 GLY A O 1
ATOM 662 N N . LYS A 1 84 ? -6.062 5.985 20.872 1.00 96.56 84 LYS A N 1
ATOM 663 C CA . LYS A 1 84 ? -5.615 4.774 21.579 1.00 96.56 84 LYS A CA 1
ATOM 664 C C . LYS A 1 84 ? -5.217 3.677 20.598 1.00 96.56 84 LYS A C 1
ATOM 666 O O . LYS A 1 84 ? -5.615 3.693 19.432 1.00 96.56 84 LYS A O 1
ATOM 671 N N . ALA A 1 85 ? -4.449 2.707 21.086 1.00 97.19 85 ALA A N 1
ATOM 672 C CA . ALA A 1 85 ? -4.128 1.504 20.327 1.00 97.19 85 ALA A CA 1
ATOM 673 C C . ALA A 1 85 ? -5.401 0.710 19.977 1.00 97.19 85 ALA A C 1
ATOM 675 O O . ALA A 1 85 ? -6.357 0.674 20.755 1.00 97.19 85 ALA A O 1
ATOM 676 N N . VAL A 1 86 ? -5.389 0.053 18.817 1.00 97.06 86 VAL A N 1
ATOM 677 C CA . VAL A 1 86 ? -6.468 -0.822 18.338 1.00 97.06 86 VAL A CA 1
ATOM 678 C C . VAL A 1 86 ? -5.920 -2.224 18.075 1.00 97.06 86 VAL A C 1
ATOM 680 O O . VAL A 1 86 ? -4.755 -2.382 17.713 1.00 97.06 86 VAL A O 1
ATOM 683 N N . SER A 1 87 ? -6.745 -3.248 18.276 1.00 97.00 87 SER A N 1
ATOM 684 C CA . SER A 1 87 ? -6.376 -4.640 18.000 1.00 97.00 87 SER A CA 1
ATOM 685 C C . SER A 1 87 ? -6.588 -4.993 16.528 1.00 97.00 87 SER A C 1
ATOM 687 O O . SER A 1 87 ? -7.448 -4.412 15.868 1.00 97.00 87 SER A O 1
ATOM 689 N N . LEU A 1 88 ? -5.822 -5.970 16.038 1.00 96.44 88 LEU A N 1
ATOM 690 C CA . LEU A 1 88 ? -6.020 -6.580 14.725 1.00 96.44 88 LEU A CA 1
ATOM 691 C C . LEU A 1 88 ? -6.667 -7.971 14.874 1.00 96.44 88 LEU A C 1
ATOM 693 O O . LEU A 1 88 ? -6.238 -8.728 15.749 1.00 96.44 88 LEU A O 1
ATOM 697 N N . PRO A 1 89 ? -7.642 -8.339 14.020 1.00 96.31 89 PRO A N 1
ATOM 698 C CA . PRO A 1 89 ? -8.314 -7.472 13.050 1.00 96.31 89 PRO A CA 1
ATOM 699 C C . PRO A 1 89 ? -9.146 -6.381 13.745 1.00 96.31 89 PRO A C 1
ATOM 701 O O . PRO A 1 89 ? -9.655 -6.579 14.849 1.00 96.31 89 PRO A O 1
ATOM 704 N N . ILE A 1 90 ? -9.282 -5.225 13.099 1.00 97.50 90 ILE A N 1
ATOM 705 C CA . ILE A 1 90 ? -10.033 -4.093 13.635 1.00 97.50 90 ILE A CA 1
ATOM 706 C C . ILE A 1 90 ? -11.523 -4.419 13.728 1.00 97.50 90 ILE A C 1
ATOM 708 O O . ILE A 1 90 ? -12.081 -5.188 12.939 1.00 97.50 90 ILE A O 1
ATOM 712 N N . ASN A 1 91 ? -12.208 -3.753 14.657 1.00 97.06 91 ASN A N 1
ATOM 713 C CA . ASN A 1 91 ? -13.662 -3.779 14.698 1.00 97.06 91 ASN A CA 1
ATOM 714 C C . ASN A 1 91 ? -14.222 -3.028 13.476 1.00 97.06 91 ASN A C 1
ATOM 716 O O . ASN A 1 91 ? -14.132 -1.802 13.400 1.00 97.06 91 ASN A O 1
ATOM 720 N N . ARG A 1 92 ? -14.818 -3.770 12.535 1.00 95.88 92 ARG A N 1
ATOM 721 C CA . ARG A 1 92 ? -15.386 -3.220 11.292 1.00 95.88 92 ARG A CA 1
ATOM 722 C C . ARG A 1 92 ? -16.434 -2.151 11.554 1.00 95.88 92 ARG A C 1
ATOM 724 O O . ARG A 1 92 ? -16.329 -1.068 10.997 1.00 95.88 92 ARG A O 1
ATOM 731 N N . LYS A 1 93 ? -17.354 -2.409 12.485 1.00 97.81 93 LYS A N 1
ATOM 732 C CA . LYS A 1 93 ? -18.393 -1.445 12.844 1.00 97.81 93 LYS A CA 1
ATOM 733 C C . LYS A 1 93 ? -17.803 -0.141 13.385 1.00 97.81 93 LYS A C 1
ATOM 735 O O . LYS A 1 93 ? -18.273 0.926 13.015 1.00 97.81 93 LYS A O 1
ATOM 740 N N . ALA A 1 94 ? -16.762 -0.216 14.216 1.00 97.12 94 ALA A N 1
ATOM 741 C CA . ALA A 1 94 ? -16.101 0.985 14.728 1.00 97.12 94 ALA A CA 1
ATOM 742 C C . ALA A 1 94 ? -15.460 1.816 13.601 1.00 97.12 94 ALA A C 1
ATOM 744 O O . ALA A 1 94 ? -15.525 3.043 13.624 1.00 97.12 94 ALA A O 1
ATOM 745 N N . TYR A 1 95 ? -14.870 1.155 12.600 1.00 97.81 95 TYR A N 1
ATOM 746 C CA . TYR A 1 95 ? -14.319 1.838 11.431 1.00 97.81 95 TYR A CA 1
ATOM 747 C C . TYR A 1 95 ? -15.414 2.436 10.535 1.00 97.81 95 TYR A C 1
ATOM 749 O O . TYR A 1 95 ? -15.293 3.584 10.116 1.00 97.81 95 TYR A O 1
ATOM 757 N N . ASP A 1 96 ? -16.511 1.714 10.301 1.00 97.94 96 ASP A N 1
ATOM 758 C CA . ASP A 1 96 ? -17.652 2.208 9.521 1.00 97.94 96 ASP A CA 1
ATOM 759 C C . ASP A 1 96 ? -18.301 3.433 10.189 1.00 97.94 96 ASP A C 1
ATOM 761 O O . ASP A 1 96 ? -18.544 4.448 9.535 1.00 97.94 96 ASP A O 1
ATOM 765 N N . ASP A 1 97 ? -18.501 3.384 11.510 1.00 97.56 97 ASP A N 1
ATOM 766 C CA . ASP A 1 97 ? -19.040 4.500 12.293 1.00 97.56 97 ASP A CA 1
ATOM 767 C C . ASP A 1 97 ? -18.115 5.738 12.211 1.00 97.56 97 ASP A C 1
ATOM 769 O O . ASP A 1 97 ? -18.591 6.876 12.111 1.00 97.56 97 ASP A O 1
ATOM 773 N N . LEU A 1 98 ? -16.789 5.533 12.189 1.00 96.75 98 LEU A N 1
ATOM 774 C CA . LEU A 1 98 ? -15.817 6.601 11.943 1.00 96.75 98 LEU A CA 1
ATOM 775 C C . LEU A 1 98 ? -15.979 7.198 10.537 1.00 96.75 98 LEU A C 1
ATOM 777 O O . LEU A 1 98 ? -16.028 8.422 10.406 1.00 96.75 98 LEU A O 1
ATOM 781 N N . LEU A 1 99 ? -16.083 6.370 9.493 1.00 96.38 99 LEU A N 1
ATOM 782 C CA . LEU A 1 99 ? -16.256 6.851 8.118 1.00 96.38 99 LEU A CA 1
ATOM 783 C C . LEU A 1 99 ? -17.539 7.681 7.967 1.00 96.38 99 LEU A C 1
ATOM 785 O O . LEU A 1 99 ? -17.506 8.750 7.358 1.00 96.38 99 LEU A O 1
ATOM 789 N N . GLU A 1 100 ? -18.645 7.252 8.576 1.00 97.12 100 GLU A N 1
ATOM 790 C CA . GLU A 1 100 ? -19.905 8.005 8.573 1.00 97.12 100 GLU A CA 1
ATOM 791 C C . GLU A 1 100 ? -19.789 9.352 9.297 1.00 97.12 100 GLU A C 1
ATOM 793 O O . GLU A 1 100 ? -20.273 10.379 8.810 1.00 97.12 100 GLU A O 1
ATOM 798 N N . ARG A 1 101 ? -19.085 9.396 10.434 1.00 95.50 101 ARG A N 1
ATOM 799 C CA . ARG A 1 101 ? -18.781 10.654 11.131 1.00 95.50 101 ARG A CA 1
ATOM 800 C C . ARG A 1 101 ? -17.955 11.605 10.257 1.00 95.50 101 ARG A C 1
ATOM 802 O O . ARG A 1 101 ? -18.205 12.811 10.272 1.00 95.50 101 ARG A O 1
ATOM 809 N N . LEU A 1 102 ? -16.972 11.085 9.517 1.00 94.44 102 LEU A N 1
ATOM 810 C CA . LEU A 1 102 ? -16.105 11.888 8.649 1.00 94.44 102 LEU A CA 1
ATOM 811 C C . LEU A 1 102 ? -16.845 12.446 7.432 1.00 94.44 102 LEU A C 1
ATOM 813 O O . LEU A 1 102 ? -16.609 13.602 7.085 1.00 94.44 102 LEU A O 1
ATOM 817 N N . LYS A 1 103 ? -17.767 11.679 6.835 1.00 94.50 103 LYS A N 1
ATOM 818 C CA . LYS A 1 103 ? -18.635 12.155 5.744 1.00 94.50 103 LYS A CA 1
ATOM 819 C C . LYS A 1 103 ? -19.468 13.365 6.175 1.00 94.50 103 LYS A C 1
ATOM 821 O O . LYS A 1 103 ? -19.418 14.400 5.523 1.00 94.50 103 LYS A O 1
ATOM 826 N N . LYS A 1 104 ? -20.146 13.277 7.327 1.00 92.25 104 LYS A N 1
ATOM 827 C CA . LYS A 1 104 ? -21.003 14.359 7.856 1.00 92.25 104 LYS A CA 1
ATOM 828 C C . LYS A 1 104 ? -20.243 15.651 8.160 1.00 92.25 104 LYS A C 1
ATOM 830 O O . LYS A 1 104 ? -20.789 16.735 8.021 1.00 92.25 104 LYS A O 1
ATOM 835 N N . LYS A 1 105 ? -18.975 15.558 8.578 1.00 80.25 105 LYS A N 1
ATOM 836 C CA . LYS A 1 105 ? -18.151 16.738 8.896 1.00 80.25 105 LYS A CA 1
ATOM 837 C C . LYS A 1 105 ? -17.718 17.526 7.646 1.00 80.25 105 LYS A C 1
ATOM 839 O O . LYS A 1 105 ? -17.254 18.652 7.790 1.00 80.25 105 LYS A O 1
ATOM 844 N N . GLN A 1 106 ? -17.817 16.935 6.453 1.00 69.25 106 GLN A N 1
ATOM 845 C CA . GLN A 1 106 ? -17.446 17.582 5.189 1.00 69.25 106 GLN A CA 1
ATOM 846 C C . GLN A 1 106 ? -18.616 18.288 4.489 1.00 69.25 106 GLN A C 1
ATOM 848 O O . GLN A 1 106 ? -18.376 19.004 3.519 1.00 69.25 106 GLN A O 1
ATOM 853 N N . GLU A 1 107 ? -19.858 18.127 4.955 1.00 58.47 107 GLU A N 1
ATOM 854 C CA . GLU A 1 107 ? -20.984 18.880 4.398 1.00 58.47 107 GLU A CA 1
ATOM 855 C C . GLU A 1 107 ? -20.853 20.368 4.777 1.00 58.47 107 GLU A C 1
ATOM 857 O O . GLU A 1 107 ? -20.648 20.683 5.956 1.00 58.47 107 GLU A O 1
ATOM 862 N N . PRO A 1 108 ? -20.919 21.303 3.806 1.00 54.66 108 PRO A N 1
ATOM 863 C CA . PRO A 1 108 ? -20.909 22.727 4.115 1.00 54.66 108 PRO A CA 1
ATOM 864 C C . PRO A 1 108 ? -22.133 23.079 4.980 1.00 54.66 108 PRO A C 1
ATOM 866 O O . PRO A 1 108 ? -23.193 22.472 4.800 1.00 54.66 108 PRO A O 1
ATOM 869 N N . PRO A 1 109 ? -22.016 24.032 5.926 1.00 61.81 109 PRO A N 1
ATOM 870 C CA . PRO A 1 109 ? -23.158 24.457 6.729 1.00 61.81 109 PRO A CA 1
ATOM 871 C C . PRO A 1 109 ? -24.286 24.962 5.818 1.00 61.81 109 PRO A C 1
ATOM 873 O O . PRO A 1 109 ? -24.022 25.653 4.833 1.00 61.81 109 PRO A O 1
ATOM 876 N N . SER A 1 110 ? -25.515 24.554 6.151 1.00 63.00 110 SER A N 1
ATOM 877 C CA . SER A 1 110 ? -26.760 24.900 5.448 1.00 63.00 110 SER A CA 1
ATOM 878 C C . SER A 1 110 ? -27.085 26.386 5.524 1.00 63.00 110 SER A C 1
ATOM 880 O O . SER A 1 110 ? -26.817 26.985 6.591 1.00 63.00 110 SER A O 1
#